Protein AF-A0A939RUY2-F1 (afdb_monomer_lite)

pLDDT: mean 77.05, std 9.76, range [39.91, 88.94]

Sequence (94 aa):
MSTGGFRTGVDLSTFAARMRAASDGIEALASDVPSAPDAGAATESISSLLATLVDAVSVLSLDAQEAAARLDASATSYDAADQGAVAALPALRD

Foldseek 3Di:
DDPPLVVLLVVLLVVLVVLLVVLVVLVVVLVPQDQQDPDPPVSVVVNVVNVVSSVVSNVSSVVSNVSSVVSNVVSVVSVVVVVVVVVCVVVVVD

Structure (mmCIF, N/CA/C/O backbone):
data_AF-A0A939RUY2-F1
#
_entry.id   AF-A0A939RUY2-F1
#
loop_
_atom_site.group_PDB
_atom_site.id
_atom_site.type_symbol
_atom_site.label_atom_id
_atom_site.label_alt_id
_atom_site.label_comp_id
_atom_site.label_asym_id
_atom_site.label_entity_id
_atom_site.label_seq_id
_atom_site.pdbx_PDB_ins_code
_atom_site.Cartn_x
_atom_site.Cartn_y
_atom_site.Cartn_z
_atom_site.occupancy
_atom_site.B_iso_or_equiv
_atom_site.auth_seq_id
_atom_site.auth_comp_id
_atom_site.auth_asym_id
_atom_site.auth_atom_id
_atom_site.pdbx_PDB_model_num
ATOM 1 N N . MET A 1 1 ? 20.712 -12.770 -23.948 1.00 39.91 1 MET A N 1
ATOM 2 C CA . MET A 1 1 ? 21.521 -11.671 -23.378 1.00 39.91 1 MET A CA 1
ATOM 3 C C . MET A 1 1 ? 20.555 -10.686 -22.728 1.00 39.91 1 MET A C 1
ATOM 5 O O . MET A 1 1 ? 19.539 -10.412 -23.341 1.00 39.91 1 MET A O 1
ATOM 9 N N . SER A 1 2 ? 20.828 -10.334 -21.464 1.00 45.97 2 SER A N 1
ATOM 10 C CA . SER A 1 2 ? 20.070 -9.524 -20.483 1.00 45.97 2 SER A CA 1
ATOM 11 C C . SER A 1 2 ? 18.536 -9.442 -20.597 1.00 45.97 2 SER A C 1
ATOM 13 O O . SER A 1 2 ? 17.989 -8.544 -21.212 1.00 45.97 2 SER A O 1
ATOM 15 N N . THR A 1 3 ? 17.842 -10.348 -19.903 1.00 52.16 3 THR A N 1
ATOM 16 C CA . THR A 1 3 ? 16.410 -10.239 -19.541 1.00 52.16 3 THR A CA 1
ATOM 17 C C . THR A 1 3 ? 16.224 -9.801 -18.078 1.00 52.16 3 THR A C 1
ATOM 19 O O . THR A 1 3 ? 15.149 -9.971 -17.508 1.00 52.16 3 THR A O 1
ATOM 22 N N . GLY A 1 4 ? 17.293 -9.329 -17.424 1.00 58.94 4 GLY A N 1
ATOM 23 C CA . GLY A 1 4 ? 17.306 -9.028 -15.988 1.00 58.94 4 GLY A CA 1
ATOM 24 C C . GLY A 1 4 ? 16.545 -7.750 -15.627 1.00 58.94 4 GLY A C 1
ATOM 25 O O . GLY A 1 4 ? 15.762 -7.769 -14.681 1.00 58.94 4 GLY A O 1
ATOM 26 N N . GLY A 1 5 ? 16.723 -6.674 -16.405 1.00 60.66 5 GLY A N 1
ATOM 27 C CA . GLY A 1 5 ? 16.053 -5.381 -16.198 1.00 60.66 5 GLY A CA 1
ATOM 28 C C . GLY A 1 5 ? 14.537 -5.472 -16.375 1.00 60.66 5 GLY A C 1
ATOM 29 O O . GLY A 1 5 ? 13.801 -5.198 -15.433 1.00 60.66 5 GLY A O 1
ATOM 30 N N . PHE A 1 6 ? 14.083 -5.994 -17.520 1.00 59.75 6 PHE A N 1
ATOM 31 C CA . PHE A 1 6 ? 12.659 -6.210 -17.813 1.00 59.75 6 PHE A CA 1
ATOM 32 C C . PHE A 1 6 ? 11.938 -7.053 -16.746 1.00 59.75 6 PHE A C 1
ATOM 34 O O . PHE A 1 6 ? 10.840 -6.721 -16.307 1.00 59.75 6 PHE A O 1
ATOM 41 N N . ARG A 1 7 ? 12.565 -8.142 -16.273 1.00 69.44 7 ARG A N 1
ATOM 42 C CA . ARG A 1 7 ? 11.975 -8.998 -15.229 1.00 69.44 7 ARG A CA 1
ATOM 43 C C . ARG A 1 7 ? 11.885 -8.271 -13.883 1.00 69.44 7 ARG A C 1
ATOM 45 O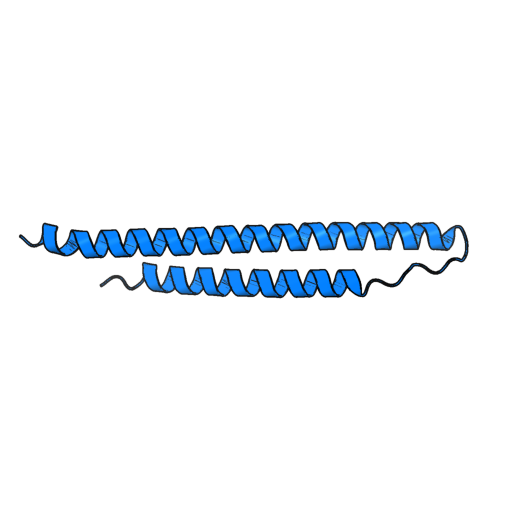 O . ARG A 1 7 ? 10.874 -8.385 -13.203 1.00 69.44 7 ARG A O 1
ATOM 52 N N . THR A 1 8 ? 12.892 -7.460 -13.559 1.00 73.38 8 THR A N 1
ATOM 53 C CA . THR A 1 8 ? 12.912 -6.635 -12.342 1.00 73.38 8 THR A CA 1
ATOM 54 C C . THR A 1 8 ? 11.840 -5.540 -12.384 1.00 73.38 8 THR A C 1
ATOM 56 O O . THR A 1 8 ? 11.159 -5.334 -11.386 1.00 73.38 8 THR A O 1
ATOM 59 N N . GLY A 1 9 ? 11.614 -4.884 -13.529 1.00 70.25 9 GLY A N 1
ATOM 60 C CA . GLY A 1 9 ? 10.532 -3.901 -13.694 1.00 70.25 9 GLY A CA 1
ATOM 61 C C . GLY A 1 9 ? 9.131 -4.502 -13.501 1.00 70.25 9 GLY A C 1
ATOM 62 O O . GLY A 1 9 ? 8.296 -3.945 -12.780 1.00 70.25 9 GLY A O 1
ATOM 63 N N . VAL A 1 10 ? 8.884 -5.688 -14.069 1.00 75.44 10 VAL A N 1
ATOM 64 C CA . VAL A 1 10 ? 7.621 -6.431 -13.884 1.00 75.44 10 VAL A CA 1
ATOM 65 C C . VAL A 1 10 ? 7.426 -6.868 -12.427 1.00 75.44 10 VAL A C 1
ATOM 67 O O . VAL A 1 10 ? 6.324 -6.748 -11.888 1.00 75.44 10 VAL A O 1
ATOM 70 N N . ASP A 1 11 ? 8.482 -7.332 -11.759 1.00 80.88 11 ASP A N 1
ATOM 71 C CA . ASP A 1 11 ? 8.407 -7.746 -10.354 1.00 80.88 11 ASP A CA 1
ATOM 72 C C . ASP A 1 11 ? 8.150 -6.546 -9.419 1.00 80.88 11 ASP A C 1
ATOM 74 O O . ASP A 1 11 ? 7.329 -6.641 -8.503 1.00 80.88 11 ASP A O 1
ATOM 78 N N . LEU A 1 12 ? 8.782 -5.393 -9.680 1.00 78.25 12 LEU A N 1
ATOM 79 C CA . LEU A 1 12 ? 8.591 -4.154 -8.913 1.00 78.25 12 LEU A CA 1
ATOM 80 C C . LEU A 1 12 ? 7.173 -3.592 -9.056 1.00 78.25 12 LEU A C 1
ATOM 82 O O . LEU A 1 12 ? 6.544 -3.275 -8.048 1.00 78.25 12 LEU A O 1
ATOM 86 N N . SER A 1 13 ? 6.647 -3.521 -10.280 1.00 77.69 13 SER A N 1
ATOM 87 C CA . SER A 1 13 ? 5.269 -3.067 -10.535 1.00 77.69 13 SER A CA 1
ATOM 88 C C . SER A 1 13 ? 4.229 -4.027 -9.945 1.00 77.69 13 SER A C 1
ATOM 90 O O . SER A 1 13 ? 3.242 -3.600 -9.342 1.00 77.69 13 SER A O 1
ATOM 92 N N . THR A 1 14 ? 4.477 -5.339 -10.017 1.00 85.12 14 THR A N 1
ATOM 93 C CA . THR A 1 14 ? 3.637 -6.348 -9.353 1.00 85.12 14 THR A CA 1
ATOM 94 C C . THR A 1 14 ? 3.637 -6.161 -7.836 1.00 85.12 14 THR A C 1
ATOM 96 O O . THR A 1 14 ? 2.591 -6.265 -7.190 1.00 85.12 14 THR A O 1
ATOM 99 N N . PHE A 1 15 ? 4.796 -5.873 -7.243 1.00 82.06 15 PHE A N 1
ATOM 100 C CA . PHE A 1 15 ? 4.897 -5.616 -5.811 1.00 82.06 15 PHE A CA 1
ATOM 101 C C . PHE A 1 15 ? 4.228 -4.290 -5.414 1.00 82.06 15 PHE A C 1
ATOM 103 O O . PHE A 1 15 ? 3.502 -4.258 -4.421 1.00 82.06 15 PHE A O 1
ATOM 110 N N . ALA A 1 16 ? 4.356 -3.236 -6.224 1.00 80.44 16 ALA A N 1
ATOM 111 C CA . ALA A 1 16 ? 3.647 -1.970 -6.033 1.00 80.44 16 ALA A CA 1
ATOM 112 C C . ALA A 1 16 ? 2.120 -2.154 -6.040 1.00 80.44 16 ALA A C 1
ATOM 114 O O . ALA A 1 16 ? 1.422 -1.618 -5.179 1.00 80.44 16 ALA A O 1
ATOM 115 N N . ALA A 1 17 ? 1.590 -2.968 -6.959 1.00 81.88 17 ALA A N 1
ATOM 116 C CA . ALA A 1 17 ? 0.166 -3.300 -6.997 1.00 81.88 17 ALA A CA 1
ATOM 117 C C . ALA A 1 17 ? -0.300 -4.038 -5.729 1.00 81.88 17 ALA A C 1
ATOM 119 O O . ALA A 1 17 ? -1.373 -3.746 -5.205 1.00 81.88 17 ALA A O 1
ATOM 120 N N . ARG A 1 18 ? 0.519 -4.955 -5.193 1.00 84.75 18 ARG A N 1
ATOM 121 C CA . ARG A 1 18 ? 0.228 -5.630 -3.915 1.00 84.75 18 ARG A CA 1
ATOM 122 C C . ARG A 1 18 ? 0.229 -4.661 -2.736 1.00 84.75 18 ARG A C 1
ATOM 124 O O . ARG A 1 18 ? -0.630 -4.783 -1.871 1.00 84.75 18 ARG A O 1
ATOM 131 N N . MET A 1 19 ? 1.157 -3.706 -2.714 1.00 79.31 19 MET A N 1
ATOM 132 C CA . MET A 1 19 ? 1.220 -2.673 -1.674 1.00 79.31 19 MET A CA 1
ATOM 133 C C . MET A 1 19 ? -0.019 -1.770 -1.690 1.00 79.31 19 MET A C 1
ATOM 135 O O . MET A 1 19 ? -0.577 -1.499 -0.631 1.00 79.31 19 MET A O 1
ATOM 139 N N . ARG A 1 20 ? -0.511 -1.384 -2.876 1.00 83.31 20 ARG A N 1
ATOM 140 C CA . ARG A 1 20 ? -1.785 -0.651 -3.014 1.00 83.31 20 ARG A CA 1
ATOM 141 C C . ARG A 1 20 ? -2.973 -1.459 -2.503 1.00 83.31 20 ARG A C 1
ATOM 143 O O . ARG A 1 20 ? -3.712 -0.972 -1.664 1.00 83.31 20 ARG A O 1
ATOM 150 N N . ALA A 1 21 ? -3.096 -2.719 -2.921 1.00 83.31 21 ALA A N 1
ATOM 151 C CA . ALA A 1 21 ? -4.178 -3.584 -2.451 1.00 83.31 21 ALA A CA 1
ATOM 152 C C . ALA A 1 21 ? -4.145 -3.801 -0.924 1.00 83.31 21 ALA A C 1
ATOM 154 O O . ALA A 1 21 ? -5.190 -3.923 -0.289 1.00 83.31 21 ALA A O 1
ATOM 155 N N . ALA A 1 22 ? -2.951 -3.847 -0.323 1.00 78.94 22 ALA A N 1
ATOM 156 C CA . ALA A 1 22 ? -2.800 -3.900 1.127 1.00 78.94 22 ALA A CA 1
ATOM 157 C C . ALA A 1 22 ? -3.232 -2.585 1.798 1.00 78.94 22 ALA A C 1
ATOM 159 O O . ALA A 1 22 ? -3.940 -2.640 2.797 1.00 78.94 22 ALA A O 1
ATOM 160 N N . SER A 1 23 ? -2.856 -1.428 1.241 1.00 81.00 23 SER A N 1
ATOM 161 C CA . SER A 1 23 ? -3.310 -0.101 1.692 1.00 81.00 23 SER A CA 1
ATOM 162 C C . SER A 1 23 ? -4.837 0.023 1.648 1.00 81.00 23 SER A C 1
ATOM 164 O O . SER A 1 23 ? -5.437 0.365 2.664 1.00 81.00 23 SER A O 1
ATOM 166 N N . ASP A 1 24 ? -5.476 -0.384 0.548 1.00 82.50 24 ASP A N 1
ATOM 167 C CA . ASP A 1 24 ? -6.940 -0.383 0.425 1.00 82.50 24 ASP A CA 1
ATOM 168 C C . ASP A 1 24 ? -7.600 -1.266 1.506 1.00 82.50 24 ASP A C 1
ATOM 170 O O . ASP A 1 24 ? -8.611 -0.901 2.107 1.00 82.50 24 ASP A O 1
ATOM 174 N N . GLY A 1 25 ? -7.011 -2.433 1.799 1.00 81.88 25 GLY A N 1
ATOM 175 C CA . GLY A 1 25 ? -7.489 -3.328 2.858 1.00 81.88 25 GLY A CA 1
ATOM 176 C C . GLY A 1 25 ? -7.317 -2.759 4.272 1.00 81.88 25 GLY A C 1
ATOM 177 O O . GLY A 1 25 ? -8.161 -2.986 5.138 1.00 81.88 25 GLY A O 1
ATOM 178 N N . ILE A 1 26 ? -6.242 -2.005 4.505 1.00 79.88 26 ILE A N 1
ATOM 179 C CA . ILE A 1 26 ? -5.958 -1.303 5.764 1.00 79.88 26 ILE A CA 1
ATOM 180 C C . ILE A 1 26 ? -6.977 -0.172 5.980 1.00 79.88 26 ILE A C 1
ATOM 182 O O . ILE A 1 26 ? -7.528 -0.050 7.073 1.00 79.88 26 ILE A O 1
ATOM 186 N N . GLU A 1 27 ? -7.305 0.602 4.943 1.00 80.00 27 GLU A N 1
ATOM 187 C CA . GLU A 1 27 ? -8.337 1.649 5.013 1.00 80.00 27 GLU A CA 1
ATOM 188 C C . GLU A 1 27 ? -9.747 1.084 5.222 1.00 80.00 27 GLU A C 1
ATOM 190 O O . GLU A 1 27 ? -10.535 1.639 5.996 1.00 80.00 27 GLU A O 1
ATOM 195 N N . ALA A 1 28 ? -10.058 -0.053 4.594 1.00 81.50 28 ALA A N 1
ATOM 196 C CA . ALA A 1 28 ? -11.312 -0.761 4.835 1.00 81.50 28 ALA A CA 1
ATOM 197 C C . ALA A 1 28 ? -11.439 -1.188 6.309 1.00 81.50 28 ALA A C 1
ATOM 199 O O . ALA A 1 28 ? -12.464 -0.936 6.937 1.00 81.50 28 ALA A O 1
ATOM 200 N N . LEU A 1 29 ? -10.368 -1.737 6.895 1.00 77.88 29 LEU A N 1
ATOM 201 C CA . LEU A 1 29 ? -10.324 -2.086 8.319 1.00 77.88 29 LEU A CA 1
ATOM 202 C C . LEU A 1 29 ? -10.491 -0.866 9.233 1.00 77.88 29 LEU A C 1
ATOM 204 O O . LEU A 1 29 ? -11.162 -0.970 10.257 1.00 77.88 29 LEU A O 1
ATOM 208 N N . ALA A 1 30 ? -9.908 0.282 8.875 1.00 77.44 30 ALA A N 1
ATOM 209 C CA . ALA A 1 30 ? -10.076 1.530 9.624 1.00 77.44 30 ALA A CA 1
ATOM 210 C C . ALA A 1 30 ? -11.544 1.989 9.642 1.00 77.44 30 ALA A C 1
ATOM 212 O O . ALA A 1 30 ? -12.034 2.481 10.657 1.00 77.44 30 ALA A O 1
ATOM 213 N N . SER A 1 31 ? -12.239 1.801 8.518 1.00 77.81 31 SER A N 1
ATOM 214 C CA . SER A 1 31 ? -13.644 2.183 8.336 1.00 77.81 31 SER A CA 1
ATOM 215 C C . SER A 1 31 ? -14.610 1.297 9.132 1.00 77.81 31 SER A C 1
ATOM 217 O O . SER A 1 31 ? -15.690 1.754 9.504 1.00 77.81 31 SER A O 1
ATOM 219 N N . ASP A 1 32 ? -14.207 0.060 9.431 1.00 82.06 32 ASP A N 1
ATOM 220 C CA . ASP A 1 32 ? -14.982 -0.909 10.217 1.00 82.06 32 ASP A CA 1
ATOM 221 C C . ASP A 1 32 ? -14.771 -0.774 11.738 1.00 82.06 32 ASP A C 1
ATOM 223 O O . ASP A 1 32 ? -15.394 -1.503 12.519 1.00 82.06 32 ASP A O 1
ATOM 227 N N . VAL A 1 33 ? -13.905 0.143 12.192 1.00 76.88 33 VAL A N 1
ATOM 228 C CA . VAL A 1 33 ? -13.664 0.353 13.624 1.00 76.88 33 VAL A CA 1
ATOM 229 C C . VAL A 1 33 ? -14.953 0.852 14.296 1.00 76.88 33 VAL A C 1
ATOM 231 O O . VAL A 1 33 ? -15.452 1.928 13.956 1.00 76.88 33 VAL A O 1
ATOM 234 N N . PRO A 1 34 ? -15.514 0.105 15.268 1.00 75.00 34 PRO A N 1
ATOM 235 C CA . PRO A 1 34 ? -16.764 0.486 15.905 1.00 75.00 34 PRO A CA 1
ATOM 236 C C . PRO A 1 34 ? -16.585 1.759 16.729 1.00 75.00 34 PRO A C 1
ATOM 238 O O . PRO A 1 34 ? -15.547 1.979 17.353 1.00 75.00 34 PRO A O 1
ATOM 241 N N . SER A 1 35 ? -17.633 2.579 16.799 1.00 69.38 35 SER A N 1
ATOM 242 C CA . SER A 1 35 ? -17.674 3.676 17.765 1.00 69.38 35 SER A CA 1
ATOM 243 C C . SER A 1 35 ? -17.622 3.101 19.180 1.00 69.38 35 SER A C 1
ATOM 245 O O . SER A 1 35 ? -18.320 2.130 19.487 1.00 69.38 35 SER A O 1
ATOM 247 N N . ALA A 1 36 ? -16.796 3.685 20.048 1.00 67.81 36 ALA A N 1
ATOM 248 C CA . ALA A 1 36 ? -16.754 3.263 21.439 1.00 67.81 36 ALA A CA 1
ATOM 249 C C . ALA A 1 36 ? -18.146 3.430 22.081 1.00 67.81 36 ALA A C 1
ATOM 251 O O . ALA A 1 36 ? -18.806 4.446 21.840 1.00 67.81 36 ALA A O 1
ATOM 252 N N . PRO A 1 37 ? -18.613 2.457 22.883 1.00 64.50 37 PRO A N 1
ATOM 253 C CA . PRO A 1 37 ? -19.856 2.621 23.626 1.00 64.50 37 PRO A CA 1
ATOM 254 C C . PRO A 1 37 ? -19.726 3.806 24.590 1.00 64.50 37 PRO A C 1
ATOM 256 O O . PRO A 1 37 ? -18.646 4.051 25.107 1.00 64.50 37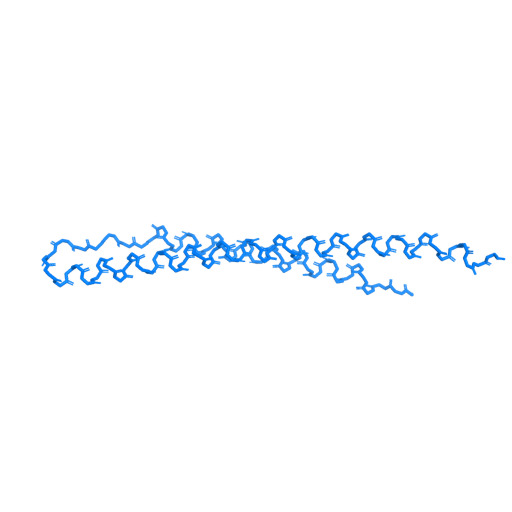 PRO A O 1
ATOM 259 N N . ASP A 1 38 ? -20.806 4.541 24.847 1.00 65.00 38 ASP A N 1
ATOM 260 C CA . ASP A 1 38 ? -20.805 5.643 25.817 1.00 65.00 38 ASP A CA 1
ATOM 261 C C . ASP A 1 38 ? -21.245 5.109 27.191 1.00 65.00 38 ASP A C 1
ATOM 263 O O . ASP A 1 38 ? -22.436 4.934 27.454 1.00 65.00 38 ASP A O 1
ATOM 267 N N . ALA A 1 39 ? -20.281 4.734 28.040 1.00 66.19 39 ALA A N 1
ATOM 268 C CA . ALA A 1 39 ? -20.527 4.147 29.363 1.00 66.19 39 ALA A CA 1
ATOM 269 C C . ALA A 1 39 ? -19.643 4.749 30.482 1.00 66.19 39 ALA A C 1
ATOM 271 O O . ALA A 1 39 ? -19.418 4.114 31.515 1.00 66.19 39 ALA A O 1
ATOM 272 N N . GLY A 1 40 ? -19.154 5.985 30.309 1.00 66.06 40 GLY A N 1
ATOM 273 C CA . GLY A 1 40 ? -18.340 6.709 31.297 1.00 66.06 40 GLY A CA 1
ATOM 274 C C . GLY A 1 40 ? -16.819 6.489 31.186 1.00 66.06 40 GLY A C 1
ATOM 275 O O . GLY A 1 40 ? -16.280 6.244 30.110 1.00 66.06 40 GLY A O 1
ATOM 276 N N . ALA A 1 41 ? -16.080 6.588 32.297 1.00 68.44 41 ALA A N 1
ATOM 277 C CA . ALA A 1 41 ? -14.605 6.643 32.287 1.00 68.44 41 ALA A CA 1
ATOM 278 C C . ALA A 1 41 ? -13.911 5.394 31.691 1.00 68.44 41 ALA A C 1
ATOM 280 O O . ALA A 1 41 ? -12.828 5.492 31.118 1.00 68.44 41 ALA A O 1
ATOM 281 N N . ALA A 1 42 ? -14.529 4.210 31.786 1.00 67.25 42 ALA A N 1
ATOM 282 C CA . ALA A 1 42 ? -13.991 2.985 31.182 1.00 67.25 42 ALA A CA 1
ATOM 283 C C . ALA A 1 42 ? -14.049 3.009 29.645 1.00 67.25 42 ALA A C 1
ATOM 285 O O . ALA A 1 42 ? -13.251 2.353 28.981 1.00 67.25 42 ALA A O 1
ATOM 286 N N . THR A 1 43 ? -14.975 3.782 29.078 1.00 75.50 43 THR A N 1
ATOM 287 C CA . THR A 1 43 ? -15.126 3.936 27.632 1.00 75.50 43 THR A CA 1
ATOM 288 C C . THR A 1 43 ? -14.254 5.037 27.046 1.00 75.50 43 THR A C 1
ATOM 290 O O . THR A 1 43 ? -13.940 4.970 25.865 1.00 75.50 43 THR A O 1
ATOM 293 N N . GLU A 1 44 ? -13.746 5.976 27.851 1.00 77.31 44 GLU A N 1
ATOM 294 C CA . GLU A 1 44 ? -12.747 6.955 27.392 1.00 77.31 44 GLU A CA 1
ATOM 295 C C . GLU A 1 44 ? -11.421 6.292 26.994 1.00 77.31 44 GLU A C 1
ATOM 297 O O . GLU A 1 44 ? -10.846 6.639 25.962 1.00 77.31 44 GLU A O 1
ATOM 302 N N . SER A 1 45 ? -10.946 5.300 27.760 1.00 79.25 45 SER A N 1
ATOM 303 C CA . SER A 1 45 ? -9.705 4.588 27.419 1.00 79.25 45 SER A CA 1
ATOM 304 C C . SER A 1 45 ? -9.861 3.742 26.152 1.00 79.25 45 SER A C 1
ATOM 306 O O . SER A 1 45 ? -8.950 3.701 25.327 1.00 79.25 45 SER A O 1
ATOM 308 N N . ILE A 1 46 ? -11.036 3.131 25.962 1.00 80.31 46 ILE A N 1
ATOM 309 C CA . ILE A 1 46 ? -11.384 2.382 24.750 1.00 80.31 46 ILE A CA 1
ATOM 310 C C . ILE A 1 46 ? -11.467 3.339 23.558 1.00 80.31 46 ILE A C 1
ATOM 312 O O . ILE A 1 46 ? -10.830 3.078 22.544 1.00 80.31 46 ILE A O 1
ATOM 316 N N . SER A 1 47 ? -12.160 4.474 23.685 1.00 81.12 47 SER A N 1
ATOM 317 C CA . SER A 1 47 ? -12.204 5.522 22.654 1.00 81.12 47 SER A CA 1
ATOM 318 C C . SER A 1 47 ? -10.811 5.996 22.255 1.00 81.12 47 SER A C 1
ATOM 320 O O . SER A 1 47 ? -10.507 6.079 21.068 1.00 81.12 47 SER A O 1
ATOM 322 N N . SER A 1 48 ? -9.944 6.269 23.236 1.00 82.94 48 SER A N 1
ATOM 323 C CA . SER A 1 48 ? -8.567 6.692 22.975 1.00 82.94 48 SER A CA 1
ATOM 324 C C . SER A 1 48 ? -7.772 5.606 22.255 1.00 82.94 48 SER A C 1
ATOM 326 O O . SER A 1 48 ? -7.040 5.920 21.323 1.00 82.94 48 SER A O 1
ATOM 328 N N . LEU A 1 49 ? -7.915 4.340 22.657 1.00 85.19 49 LEU A N 1
ATOM 329 C CA . LEU A 1 49 ? -7.227 3.223 22.013 1.00 85.19 49 LEU A CA 1
ATOM 330 C C . LEU A 1 49 ? -7.692 3.042 20.562 1.00 85.19 49 LEU A C 1
ATOM 332 O O . LEU A 1 49 ? -6.861 2.860 19.677 1.00 85.19 49 LEU A O 1
ATOM 336 N N . LEU A 1 50 ? -9.002 3.118 20.314 1.00 84.44 50 LEU A N 1
ATOM 337 C CA . LEU A 1 50 ? -9.578 3.015 18.973 1.00 84.44 50 LEU A CA 1
ATOM 338 C C . LEU A 1 50 ? -9.128 4.179 18.081 1.00 84.44 50 LEU A C 1
ATOM 340 O O . LEU A 1 50 ? -8.761 3.952 16.933 1.00 84.44 50 LEU A O 1
ATOM 344 N N . ALA A 1 51 ? -9.067 5.401 18.617 1.00 83.50 51 ALA A N 1
ATOM 345 C CA . ALA A 1 51 ? -8.537 6.556 17.894 1.00 83.50 51 ALA A CA 1
ATOM 346 C C . ALA A 1 51 ? -7.051 6.379 17.535 1.00 83.50 51 ALA A C 1
ATOM 348 O O . ALA A 1 51 ? -6.668 6.608 16.390 1.00 83.50 51 ALA A O 1
ATOM 349 N N . THR A 1 52 ? -6.220 5.912 18.476 1.00 87.25 52 THR A N 1
ATOM 350 C CA . THR A 1 52 ? -4.807 5.597 18.205 1.00 87.25 52 THR A CA 1
ATOM 351 C C . THR A 1 52 ? -4.656 4.490 17.163 1.00 87.25 52 THR A C 1
ATOM 353 O O . THR A 1 52 ? -3.759 4.555 16.327 1.00 87.25 52 THR A O 1
ATOM 356 N N . LEU A 1 53 ? -5.531 3.480 17.185 1.00 83.62 53 LEU A N 1
ATOM 357 C CA . LEU A 1 53 ? -5.517 2.406 16.197 1.00 83.62 53 LEU A CA 1
ATOM 358 C C . LEU A 1 53 ? -5.828 2.940 14.791 1.00 83.62 53 LEU A C 1
ATOM 360 O O . LEU A 1 53 ? -5.088 2.637 13.860 1.00 83.62 53 LEU A O 1
ATOM 364 N N . VAL A 1 54 ? -6.877 3.756 14.642 1.00 83.94 54 VAL A N 1
ATOM 365 C CA . VAL A 1 54 ? -7.257 4.374 13.358 1.00 83.94 54 VAL A CA 1
ATOM 366 C C . VAL A 1 54 ? -6.138 5.265 12.813 1.00 83.94 54 VAL A C 1
ATOM 368 O O . VAL A 1 54 ? -5.840 5.214 11.620 1.00 83.94 54 VAL A O 1
ATOM 371 N N . ASP A 1 55 ? -5.482 6.040 13.676 1.00 85.69 55 ASP A N 1
ATOM 372 C CA . ASP A 1 55 ? -4.351 6.891 13.294 1.00 85.69 55 ASP A CA 1
ATOM 373 C C . ASP A 1 55 ? -3.154 6.061 12.799 1.00 85.69 55 ASP A C 1
ATOM 375 O O . ASP A 1 55 ? -2.658 6.271 11.692 1.00 85.69 55 ASP A O 1
ATOM 379 N N . ALA A 1 56 ? -2.754 5.030 13.552 1.00 84.12 56 ALA A N 1
ATOM 380 C CA . ALA A 1 56 ? -1.655 4.143 13.166 1.00 84.12 56 ALA A CA 1
ATOM 381 C C . ALA A 1 56 ? -1.924 3.403 11.842 1.00 84.12 56 ALA A C 1
ATOM 383 O O . ALA A 1 56 ? -1.030 3.257 11.007 1.00 84.12 56 ALA A O 1
ATOM 384 N N . VAL A 1 57 ? -3.164 2.956 11.637 1.00 83.62 57 VAL A N 1
ATOM 385 C CA . VAL A 1 57 ? -3.627 2.306 10.401 1.00 83.62 57 VAL A CA 1
ATOM 386 C C . VAL A 1 57 ? -3.593 3.290 9.224 1.00 83.62 57 VAL A C 1
ATOM 388 O O . VAL A 1 57 ? -3.141 2.929 8.139 1.00 83.62 57 VAL A O 1
ATOM 391 N N . SER A 1 58 ? -3.975 4.550 9.444 1.00 83.69 58 SER A N 1
ATOM 392 C CA . SER A 1 58 ? -3.920 5.604 8.419 1.00 83.69 58 SER A CA 1
ATOM 393 C C . SER A 1 58 ? -2.484 5.924 7.992 1.00 83.69 58 SER A C 1
ATOM 395 O O . SER A 1 58 ? -2.201 6.009 6.796 1.00 83.69 58 SER A O 1
ATOM 397 N N . VAL A 1 59 ? -1.556 6.040 8.951 1.00 87.81 59 VAL A N 1
ATOM 398 C CA . VAL A 1 59 ? -0.120 6.233 8.670 1.00 87.81 59 VAL A CA 1
ATOM 399 C C . VAL A 1 59 ? 0.441 5.056 7.872 1.00 87.81 59 VAL A C 1
ATOM 401 O O . VAL A 1 59 ? 1.118 5.260 6.867 1.00 87.81 59 VAL A O 1
ATOM 404 N N . LEU A 1 60 ? 0.106 3.822 8.258 1.00 82.69 60 LEU A N 1
ATOM 405 C CA . LEU A 1 60 ? 0.560 2.629 7.544 1.00 82.69 60 LEU A CA 1
ATOM 406 C C . LEU A 1 60 ? 0.020 2.561 6.103 1.00 82.69 60 LEU A C 1
ATOM 408 O O . LEU A 1 60 ? 0.744 2.126 5.205 1.00 82.69 60 LEU A O 1
ATOM 412 N N . SER A 1 61 ? -1.226 2.992 5.869 1.00 84.06 61 SER A N 1
ATOM 413 C CA . SER A 1 61 ? -1.797 3.094 4.517 1.00 84.06 61 SER A CA 1
ATOM 414 C C . SER A 1 61 ? -0.993 4.069 3.649 1.00 84.06 61 SER A C 1
ATOM 416 O O . SER A 1 61 ? -0.570 3.717 2.546 1.00 84.06 61 SER A O 1
ATOM 418 N N . LEU A 1 62 ? -0.707 5.263 4.176 1.00 86.81 62 LEU A N 1
ATOM 419 C CA . LEU A 1 62 ? 0.103 6.283 3.503 1.00 86.81 62 LEU A CA 1
ATOM 420 C C . LEU A 1 62 ? 1.508 5.775 3.159 1.00 86.81 62 LEU A C 1
ATOM 422 O O . LEU A 1 62 ? 1.942 5.900 2.011 1.00 86.81 62 LEU A O 1
ATOM 426 N N . ASP A 1 63 ? 2.188 5.140 4.115 1.00 86.06 63 ASP A N 1
ATOM 427 C CA . ASP A 1 63 ? 3.518 4.561 3.904 1.00 86.06 63 ASP A CA 1
ATOM 428 C C . ASP A 1 63 ? 3.497 3.490 2.802 1.00 86.06 63 ASP A C 1
ATOM 430 O O . ASP A 1 63 ? 4.403 3.412 1.964 1.00 86.06 63 ASP A O 1
ATOM 434 N N . ALA A 1 64 ? 2.442 2.670 2.760 1.00 78.31 64 ALA A N 1
ATOM 435 C CA . ALA A 1 64 ? 2.277 1.649 1.735 1.00 78.31 64 ALA A CA 1
ATOM 436 C C . ALA A 1 64 ? 2.041 2.248 0.336 1.00 78.31 64 ALA A C 1
ATOM 438 O O . ALA A 1 64 ? 2.609 1.754 -0.646 1.00 78.31 64 ALA A O 1
ATOM 439 N N . GLN A 1 65 ? 1.265 3.331 0.234 1.00 84.56 65 GLN A N 1
ATOM 440 C CA . GLN A 1 65 ? 1.065 4.067 -1.020 1.00 84.56 65 GLN A CA 1
ATOM 441 C C . GLN A 1 65 ? 2.359 4.731 -1.501 1.00 84.56 65 GLN A C 1
ATOM 443 O O . GLN A 1 65 ? 2.691 4.650 -2.688 1.00 84.56 65 GLN A O 1
ATOM 448 N N . GLU A 1 66 ? 3.129 5.337 -0.594 1.00 88.94 66 GLU A N 1
ATOM 449 C CA . GLU A 1 66 ? 4.416 5.940 -0.934 1.00 88.94 66 GLU A CA 1
ATOM 450 C C . GLU A 1 66 ? 5.423 4.882 -1.405 1.00 88.94 66 GLU A C 1
ATOM 452 O O . GLU A 1 66 ? 6.100 5.067 -2.423 1.00 88.94 66 GLU A O 1
ATOM 457 N N . ALA A 1 67 ? 5.493 3.739 -0.719 1.00 80.19 67 ALA A N 1
ATOM 458 C CA . ALA A 1 67 ? 6.322 2.618 -1.142 1.00 80.19 67 ALA A CA 1
ATOM 459 C C . ALA A 1 67 ? 5.936 2.136 -2.550 1.00 80.19 67 ALA A C 1
ATOM 461 O O . ALA A 1 67 ? 6.815 1.962 -3.396 1.00 80.19 67 ALA A O 1
ATOM 462 N N . ALA A 1 68 ? 4.638 1.988 -2.839 1.00 83.62 68 ALA A N 1
ATOM 463 C CA . ALA A 1 68 ? 4.153 1.626 -4.171 1.00 83.62 68 ALA A CA 1
ATOM 464 C C . ALA A 1 68 ? 4.575 2.647 -5.244 1.00 83.62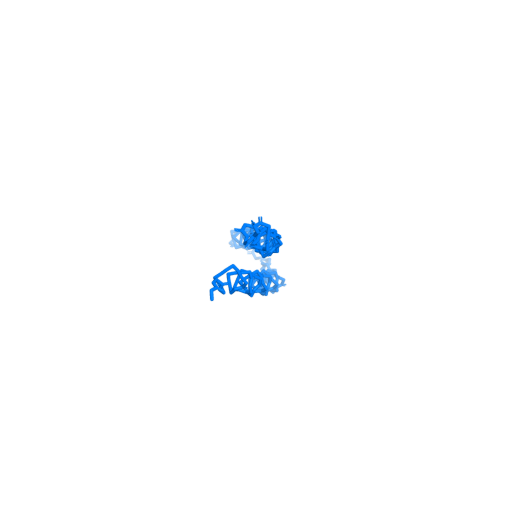 68 ALA A C 1
ATOM 466 O O . ALA A 1 68 ? 5.054 2.260 -6.310 1.00 83.62 68 ALA A O 1
ATOM 467 N N . ALA A 1 69 ? 4.468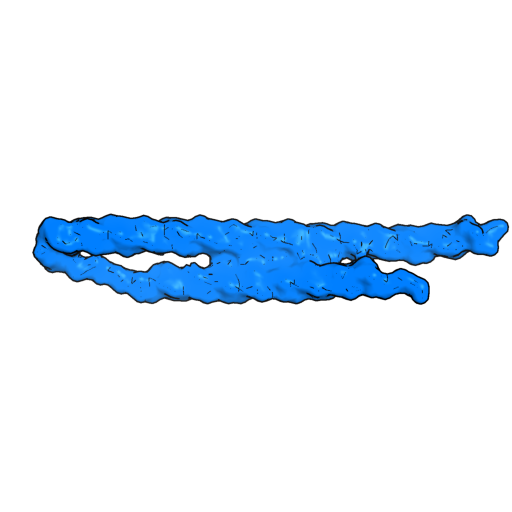 3.946 -4.955 1.00 86.25 69 ALA A N 1
ATOM 468 C CA . ALA A 1 69 ? 4.893 4.998 -5.877 1.00 86.25 69 ALA A CA 1
ATOM 469 C C . ALA A 1 69 ? 6.404 4.948 -6.168 1.00 86.25 69 ALA A C 1
ATOM 471 O O . ALA A 1 69 ? 6.826 5.064 -7.321 1.00 86.25 69 ALA A O 1
ATOM 472 N N . ARG A 1 70 ? 7.232 4.720 -5.139 1.00 87.88 70 ARG A N 1
ATOM 473 C CA . ARG A 1 70 ? 8.691 4.576 -5.292 1.00 87.88 70 ARG A CA 1
ATOM 474 C C . ARG A 1 70 ? 9.069 3.326 -6.091 1.00 87.88 70 ARG A C 1
ATOM 476 O O . ARG A 1 70 ? 10.029 3.367 -6.864 1.00 87.88 70 ARG A O 1
ATOM 483 N N . LEU A 1 71 ? 8.327 2.231 -5.934 1.00 83.94 71 LEU A N 1
ATOM 484 C CA . LEU A 1 71 ? 8.525 0.996 -6.698 1.00 83.94 71 LEU A CA 1
ATOM 485 C C . LEU A 1 71 ? 8.202 1.196 -8.186 1.00 83.94 71 LEU A C 1
ATOM 487 O O . LEU A 1 71 ? 9.003 0.795 -9.027 1.00 83.94 71 LEU A O 1
ATOM 491 N N . ASP A 1 72 ? 7.109 1.886 -8.516 1.00 84.50 72 ASP A N 1
ATOM 492 C CA . ASP A 1 72 ? 6.748 2.197 -9.908 1.00 84.50 72 ASP A CA 1
ATOM 493 C C . ASP A 1 72 ? 7.741 3.161 -10.573 1.00 84.50 72 ASP A C 1
ATOM 495 O O . ASP A 1 72 ? 8.139 2.969 -11.727 1.00 84.50 72 ASP A O 1
ATOM 499 N N . ALA A 1 73 ? 8.207 4.173 -9.835 1.00 84.81 73 ALA A N 1
ATOM 500 C CA . ALA A 1 73 ? 9.266 5.064 -10.307 1.00 84.81 73 ALA A CA 1
ATOM 501 C C . ALA A 1 73 ? 10.574 4.295 -10.571 1.00 84.81 73 ALA A C 1
ATOM 503 O O . ALA A 1 73 ? 11.275 4.545 -11.558 1.00 84.81 73 ALA A O 1
ATOM 504 N N . SER A 1 74 ? 10.883 3.320 -9.712 1.00 83.50 74 SER A N 1
ATOM 505 C CA . SER A 1 74 ? 12.048 2.449 -9.873 1.00 83.50 74 SER A CA 1
ATOM 506 C C . SER A 1 74 ? 11.899 1.542 -11.095 1.00 83.50 74 SER A C 1
ATOM 508 O O . SER A 1 74 ? 12.8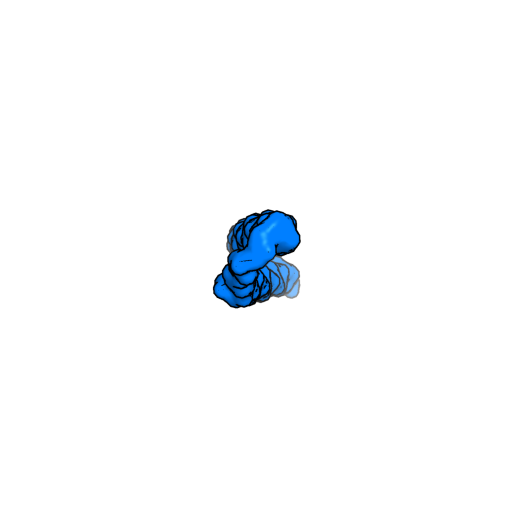33 1.453 -11.887 1.00 83.50 74 SER A O 1
ATOM 510 N N . ALA A 1 75 ? 10.727 0.931 -11.301 1.00 80.69 75 ALA A N 1
ATOM 511 C CA . ALA A 1 75 ? 10.430 0.120 -12.483 1.00 80.69 75 ALA A CA 1
ATOM 512 C C . ALA A 1 75 ? 10.609 0.930 -13.780 1.00 80.69 75 ALA A C 1
ATOM 514 O O . ALA A 1 75 ? 11.331 0.506 -14.678 1.00 80.69 75 ALA A O 1
ATOM 515 N N . THR A 1 76 ? 10.063 2.150 -13.818 1.00 83.50 76 THR A N 1
ATOM 516 C CA . THR A 1 76 ? 10.214 3.081 -14.952 1.00 83.50 76 THR A CA 1
ATOM 517 C C . THR A 1 76 ? 11.685 3.405 -15.234 1.00 83.50 76 THR A C 1
ATOM 519 O O . THR A 1 76 ? 12.114 3.451 -16.386 1.00 83.50 76 THR A O 1
ATOM 522 N N . SER A 1 77 ? 12.480 3.610 -14.180 1.00 84.50 77 SER A N 1
ATOM 523 C CA . SER A 1 77 ? 13.914 3.896 -14.309 1.00 84.50 77 SER A CA 1
ATOM 524 C C . SER A 1 77 ? 14.696 2.698 -14.856 1.00 84.50 77 SER A C 1
ATOM 526 O O . SER A 1 77 ? 15.584 2.881 -15.690 1.00 84.50 77 SER A O 1
ATOM 528 N N . TYR A 1 78 ? 14.358 1.476 -14.426 1.00 80.81 78 TYR A N 1
ATOM 529 C CA . TYR A 1 78 ? 14.947 0.250 -14.972 1.00 80.81 78 TYR A CA 1
ATOM 530 C C . TYR A 1 78 ? 14.605 0.066 -16.451 1.00 80.81 78 TYR A C 1
ATOM 532 O O . TYR A 1 78 ? 15.504 -0.230 -17.236 1.00 80.81 78 TYR A O 1
ATOM 540 N N . ASP A 1 79 ? 13.354 0.303 -16.845 1.00 81.88 79 ASP A N 1
ATOM 541 C CA . ASP A 1 79 ? 12.931 0.206 -18.245 1.00 81.88 79 ASP A CA 1
ATOM 542 C C . ASP A 1 79 ? 13.655 1.233 -19.128 1.00 81.88 79 ASP A C 1
ATOM 544 O O . ASP A 1 79 ? 14.121 0.899 -20.219 1.00 81.88 79 ASP A O 1
ATOM 548 N N . ALA A 1 80 ? 13.822 2.469 -18.648 1.00 82.69 80 ALA A N 1
ATOM 549 C CA . ALA A 1 80 ? 14.579 3.498 -19.360 1.00 82.69 80 ALA A CA 1
ATOM 550 C C . ALA A 1 80 ? 16.064 3.119 -19.522 1.00 82.69 80 ALA A C 1
ATOM 552 O O . ALA A 1 80 ? 16.643 3.311 -20.595 1.00 82.69 80 ALA A O 1
ATOM 553 N N . ALA A 1 81 ? 16.679 2.552 -18.478 1.00 82.00 81 ALA A N 1
ATOM 554 C CA . ALA A 1 81 ? 18.058 2.075 -18.533 1.00 82.00 81 ALA A CA 1
ATOM 555 C C . ALA A 1 81 ? 18.224 0.890 -19.502 1.00 82.00 81 ALA A C 1
ATOM 557 O O . ALA A 1 81 ? 19.194 0.856 -20.260 1.00 82.00 81 ALA A O 1
ATOM 558 N N . ASP A 1 82 ? 17.272 -0.048 -19.519 1.00 81.19 82 ASP A N 1
ATOM 559 C CA . ASP A 1 82 ? 17.286 -1.205 -20.422 1.00 81.19 82 ASP A CA 1
ATOM 560 C C . ASP A 1 82 ? 17.130 -0.765 -21.887 1.00 81.19 82 ASP A C 1
ATOM 562 O O . ASP A 1 82 ? 17.914 -1.168 -22.746 1.00 81.19 82 ASP A O 1
ATOM 566 N N . GLN A 1 83 ? 16.208 0.162 -22.170 1.00 80.69 83 GLN A N 1
ATOM 567 C CA . GLN A 1 83 ? 16.054 0.757 -23.504 1.00 80.69 83 GLN A CA 1
ATOM 568 C C . GLN A 1 83 ? 17.321 1.491 -23.964 1.00 80.69 83 GLN A C 1
ATOM 570 O O . GLN A 1 83 ? 17.745 1.329 -25.111 1.00 80.69 83 GLN A O 1
ATOM 575 N N . GLY A 1 84 ? 17.961 2.257 -23.073 1.00 77.94 84 GLY A N 1
ATOM 576 C CA . GLY A 1 84 ? 19.231 2.926 -23.360 1.00 77.94 84 GLY A CA 1
ATOM 577 C C . GLY A 1 84 ? 20.360 1.939 -23.674 1.00 77.94 84 GLY A C 1
ATOM 578 O O . GLY A 1 84 ? 21.105 2.132 -24.635 1.00 77.94 84 GLY A O 1
ATOM 579 N N . ALA A 1 85 ? 20.454 0.843 -22.916 1.00 79.06 85 ALA A N 1
ATOM 580 C CA . ALA A 1 85 ? 21.434 -0.212 -23.158 1.00 79.06 85 ALA A CA 1
ATOM 581 C C . ALA A 1 85 ? 21.196 -0.923 -24.502 1.00 79.06 85 ALA A C 1
ATOM 583 O O . ALA A 1 85 ? 22.143 -1.140 -25.260 1.00 79.06 85 ALA A O 1
ATOM 584 N N . VAL A 1 86 ? 19.938 -1.232 -24.837 1.00 79.38 86 VAL A N 1
ATOM 585 C CA . VAL A 1 86 ? 19.563 -1.822 -26.133 1.00 79.38 86 VAL A CA 1
ATOM 586 C C . VAL A 1 86 ? 19.916 -0.892 -27.293 1.00 79.38 86 VAL A C 1
ATOM 588 O O . VAL A 1 86 ? 20.455 -1.360 -28.294 1.00 79.38 86 VAL A O 1
ATOM 591 N N . ALA A 1 87 ? 19.675 0.413 -27.159 1.00 77.94 87 ALA A N 1
ATOM 592 C CA . ALA A 1 87 ? 20.006 1.396 -28.189 1.00 77.94 87 ALA A CA 1
ATOM 593 C C . ALA A 1 87 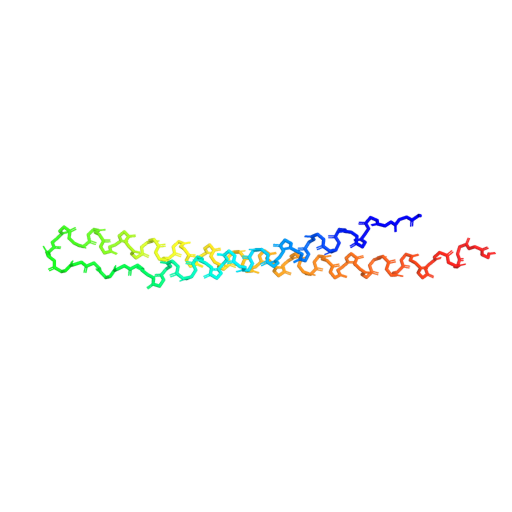? 21.524 1.604 -28.375 1.00 77.94 87 ALA A C 1
ATOM 595 O O . ALA A 1 87 ? 21.962 1.931 -29.476 1.00 77.94 87 ALA A O 1
ATOM 596 N N . ALA A 1 88 ? 22.333 1.393 -27.330 1.00 72.94 88 ALA A N 1
ATOM 597 C CA . ALA A 1 88 ? 23.791 1.533 -27.384 1.00 72.94 88 ALA A CA 1
ATOM 598 C C . ALA A 1 88 ? 24.514 0.299 -27.962 1.00 72.94 88 ALA A C 1
ATOM 600 O O . ALA A 1 88 ? 25.606 0.426 -28.514 1.00 72.94 88 ALA A O 1
ATOM 601 N N . LEU A 1 89 ? 23.916 -0.895 -27.867 1.00 72.62 89 LEU A N 1
ATOM 602 C CA . LEU A 1 89 ? 24.504 -2.150 -28.361 1.00 72.62 89 LEU A CA 1
ATOM 603 C C . LEU A 1 89 ? 24.846 -2.152 -29.870 1.00 72.62 89 LEU A C 1
ATOM 605 O O . LEU A 1 89 ? 25.909 -2.664 -30.217 1.00 72.62 89 LEU A O 1
ATOM 609 N N . PRO A 1 90 ? 24.015 -1.601 -30.777 1.00 71.69 90 PRO A N 1
ATOM 610 C CA . PRO A 1 90 ? 24.357 -1.457 -32.192 1.00 71.69 90 PRO A CA 1
ATOM 611 C C . PRO A 1 90 ? 25.570 -0.552 -32.438 1.00 71.69 90 PRO A C 1
ATOM 613 O O . PRO A 1 90 ? 26.402 -0.883 -33.270 1.00 71.69 90 PRO A O 1
ATOM 616 N N . ALA A 1 91 ? 25.710 0.540 -31.680 1.00 63.62 91 ALA A N 1
ATOM 617 C CA . ALA A 1 91 ? 26.792 1.514 -31.848 1.00 63.62 91 ALA A CA 1
ATOM 618 C C . ALA A 1 91 ? 28.174 0.999 -31.397 1.00 63.62 91 ALA A C 1
ATOM 620 O O . ALA A 1 91 ? 29.187 1.599 -31.732 1.00 63.62 91 ALA A O 1
ATOM 621 N N . LEU A 1 92 ? 28.220 -0.093 -30.627 1.00 58.69 92 LEU A N 1
ATOM 622 C CA . LEU A 1 92 ? 29.452 -0.773 -30.203 1.00 58.69 92 LEU A CA 1
ATOM 623 C C . LEU A 1 92 ? 29.880 -1.900 -31.159 1.00 58.69 92 LEU A C 1
ATOM 625 O O . LEU A 1 92 ? 30.892 -2.557 -30.915 1.00 58.69 92 LEU A O 1
ATOM 629 N N . ARG A 1 93 ? 29.062 -2.196 -32.175 1.00 53.31 93 ARG A N 1
ATOM 630 C CA . ARG A 1 93 ? 29.238 -3.338 -33.080 1.00 53.31 93 ARG A CA 1
ATOM 631 C C . ARG A 1 93 ? 29.832 -2.947 -34.441 1.00 53.31 93 ARG A C 1
ATOM 633 O O . ARG A 1 93 ? 30.214 -3.852 -35.183 1.00 53.31 93 ARG A O 1
ATOM 640 N N . ASP A 1 94 ? 29.920 -1.644 -34.704 1.00 52.09 94 ASP A N 1
ATOM 641 C CA . ASP A 1 94 ? 30.637 -0.996 -35.811 1.00 52.09 94 ASP A CA 1
ATOM 642 C C . ASP A 1 94 ? 31.995 -0.456 -35.323 1.00 52.09 94 ASP A C 1
ATOM 644 O O . ASP A 1 94 ? 32.959 -0.475 -36.124 1.00 52.09 94 ASP A O 1
#

Secondary structure (DSSP, 8-state):
---HHHHHHHHHHHHHHHHHHHHHHHHHHHHTPPPPP--SHHHHHHHHHHHHHHHHHHHHHHHHHHHHHHHHHHHHHHHHHHHHHHHHTGGG--

Organism: NCBI:txid2819234

Radius of gyration: 22.47 Å; chains: 1; bounding box: 51×19×68 Å